Protein AF-A0A4V6WKT1-F1 (afdb_monomer_lite)

Radius of gyration: 15.04 Å; chains: 1; bounding box: 36×34×36 Å

Sequence (109 aa):
MTVLCSTAIEDIQTHCQNATNTGHAIFYFSFSDNHKQTYRNLLVSLVVQLGKKEPGRSMLRQAYEKAEQRRPGLDELQKTLSASVASYDEVFIHLDAIDECPEGATAVD

pLDDT: mean 79.68, std 16.27, range [34.44, 96.56]

Structure (mmCIF, N/CA/C/O backbone):
data_AF-A0A4V6WKT1-F1
#
_entry.id   AF-A0A4V6WKT1-F1
#
loop_
_atom_site.group_PDB
_atom_site.id
_atom_site.type_symbol
_atom_site.label_atom_id
_atom_site.label_alt_id
_atom_site.label_comp_id
_atom_site.label_asym_id
_atom_site.label_entity_id
_atom_site.label_seq_id
_atom_site.pdbx_PDB_ins_code
_atom_site.Cartn_x
_atom_site.Cartn_y
_atom_site.Cartn_z
_atom_site.occupancy
_atom_site.B_iso_or_equiv
_atom_site.auth_seq_id
_atom_site.auth_comp_id
_atom_site.auth_asym_id
_atom_site.auth_atom_id
_atom_site.pdbx_PDB_model_num
ATOM 1 N N . MET A 1 1 ? -6.249 17.561 -13.577 1.00 34.44 1 MET A N 1
ATOM 2 C CA . MET A 1 1 ? -7.396 18.261 -12.955 1.00 34.44 1 MET A CA 1
ATOM 3 C C . MET A 1 1 ? -7.376 17.923 -11.470 1.00 34.44 1 MET A C 1
ATOM 5 O O . MET A 1 1 ? -7.673 16.795 -11.133 1.00 34.44 1 MET A O 1
ATOM 9 N N . THR A 1 2 ? -6.940 18.836 -10.598 1.00 49.09 2 THR A N 1
ATOM 10 C CA . THR A 1 2 ? -6.530 18.500 -9.207 1.00 49.09 2 THR A CA 1
ATOM 11 C C . THR A 1 2 ? -7.543 18.941 -8.139 1.00 49.09 2 THR A C 1
ATOM 13 O O . THR A 1 2 ? -7.311 18.766 -6.952 1.00 49.09 2 THR A O 1
ATOM 16 N N . VAL A 1 3 ? -8.679 19.522 -8.536 1.00 51.84 3 VAL A N 1
ATOM 17 C CA . VAL A 1 3 ? -9.592 20.216 -7.601 1.00 51.84 3 VAL A CA 1
ATOM 18 C C . VAL A 1 3 ? -10.795 19.360 -7.177 1.00 51.84 3 VAL A C 1
ATOM 20 O O . VAL A 1 3 ? -11.430 19.656 -6.178 1.00 51.84 3 VAL A O 1
ATOM 23 N N . LEU A 1 4 ? -11.101 18.271 -7.892 1.00 47.66 4 LEU A N 1
ATOM 24 C CA . LEU A 1 4 ? -12.233 17.387 -7.564 1.00 47.66 4 LEU A CA 1
ATOM 25 C C . LEU A 1 4 ? -11.891 16.299 -6.531 1.00 47.66 4 LEU A C 1
ATOM 27 O O . LEU A 1 4 ? -12.798 15.742 -5.920 1.00 47.66 4 LEU A O 1
ATOM 31 N N . CYS A 1 5 ? -10.605 16.033 -6.282 1.00 51.41 5 CYS A N 1
ATOM 32 C CA . CYS A 1 5 ? -10.187 15.018 -5.313 1.00 51.41 5 CYS A CA 1
ATOM 33 C C . CYS A 1 5 ? -10.047 15.557 -3.884 1.00 51.41 5 CYS A C 1
ATOM 35 O O . CYS A 1 5 ? -1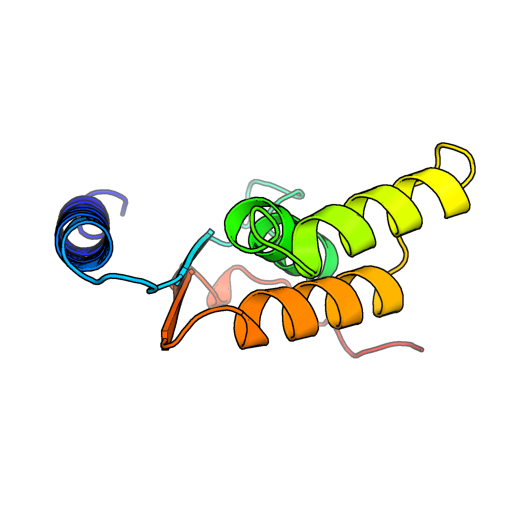0.139 14.765 -2.955 1.00 51.41 5 CYS A O 1
ATOM 37 N N . SER A 1 6 ? -9.872 16.867 -3.658 1.00 51.34 6 SER A N 1
ATOM 38 C CA . SER A 1 6 ? -9.652 17.375 -2.293 1.00 51.34 6 SER A CA 1
ATOM 39 C C . SER A 1 6 ? -10.869 17.162 -1.398 1.00 51.34 6 SER A C 1
ATOM 41 O O . SER A 1 6 ? -10.711 16.654 -0.298 1.00 51.34 6 SER A O 1
ATOM 43 N N . THR A 1 7 ? -12.081 17.435 -1.888 1.00 55.41 7 THR A N 1
ATOM 44 C CA . THR A 1 7 ? -13.305 17.268 -1.090 1.00 55.41 7 THR A CA 1
ATOM 45 C C . THR A 1 7 ? -13.608 15.801 -0.797 1.00 55.41 7 THR A C 1
ATOM 47 O O . THR A 1 7 ? -13.952 15.478 0.329 1.00 55.41 7 THR A O 1
ATOM 50 N N . ALA A 1 8 ? -13.420 14.893 -1.763 1.00 58.50 8 ALA A N 1
ATOM 51 C CA . ALA A 1 8 ? -13.599 13.457 -1.527 1.00 58.50 8 ALA A CA 1
ATOM 52 C C . ALA A 1 8 ? -12.554 12.904 -0.540 1.00 58.50 8 ALA A C 1
ATOM 54 O O . ALA A 1 8 ? -12.873 12.082 0.316 1.00 58.50 8 ALA A O 1
ATOM 55 N N . ILE A 1 9 ? -11.310 13.381 -0.635 1.00 58.22 9 ILE A N 1
ATOM 56 C CA . ILE A 1 9 ? -10.236 13.027 0.297 1.00 58.22 9 ILE A CA 1
ATOM 57 C C . ILE A 1 9 ? -10.533 13.575 1.697 1.00 58.22 9 ILE A C 1
ATOM 59 O O . ILE A 1 9 ? -10.344 12.850 2.670 1.00 58.22 9 ILE A O 1
ATOM 63 N N . GLU A 1 10 ? -11.000 14.819 1.807 1.00 61.47 10 GLU A N 1
ATOM 64 C CA . GLU A 1 10 ? -11.378 15.455 3.073 1.00 61.47 10 GLU A CA 1
ATOM 65 C C . GLU A 1 10 ? -12.564 14.736 3.727 1.00 61.47 10 GLU A C 1
ATOM 67 O O . GLU A 1 10 ? -12.471 14.387 4.900 1.00 61.47 10 GLU A O 1
ATOM 72 N N . ASP A 1 11 ? -13.615 14.402 2.973 1.00 61.12 11 ASP A N 1
ATOM 73 C CA . ASP A 1 11 ? -14.786 13.676 3.490 1.00 61.12 11 ASP A CA 1
ATOM 74 C C . ASP A 1 11 ? -14.413 12.276 3.991 1.00 61.12 11 ASP A C 1
ATOM 76 O O . ASP A 1 11 ? -14.803 11.877 5.090 1.00 61.12 11 ASP A O 1
ATOM 80 N N . ILE A 1 12 ? -13.602 11.534 3.226 1.00 62.88 12 ILE A N 1
ATOM 81 C CA . ILE A 1 12 ? -13.124 10.210 3.644 1.00 62.88 12 ILE A CA 1
ATOM 82 C C . ILE A 1 12 ? -12.201 10.337 4.860 1.00 62.88 12 ILE A C 1
ATOM 84 O O . ILE A 1 12 ? -12.283 9.514 5.769 1.00 62.88 12 ILE A O 1
ATOM 88 N N . GLN A 1 13 ? -11.354 11.369 4.933 1.00 61.00 13 GL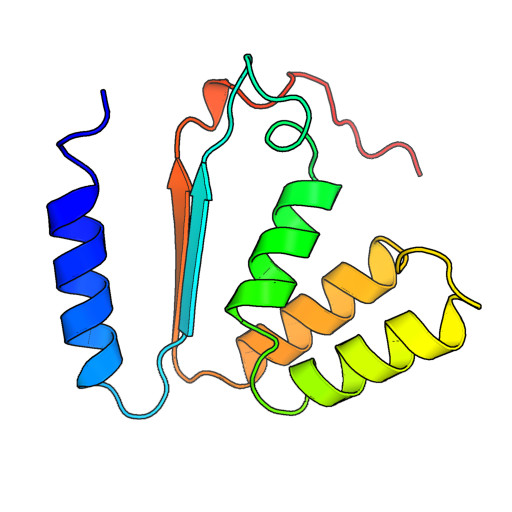N A N 1
ATOM 89 C CA . GLN A 1 13 ? -10.522 11.625 6.111 1.00 61.00 13 GLN A CA 1
ATOM 90 C C . GLN A 1 13 ? -11.366 11.949 7.346 1.00 61.00 13 GLN A C 1
ATOM 92 O O . GLN A 1 13 ? -11.107 11.383 8.407 1.00 61.00 13 GLN A O 1
ATOM 97 N N . THR A 1 14 ? -12.387 12.798 7.227 1.00 61.06 14 THR A N 1
ATOM 98 C CA . THR A 1 14 ? -13.312 13.119 8.321 1.00 61.06 14 THR A CA 1
ATOM 99 C C . THR A 1 14 ? -14.132 11.897 8.738 1.00 61.06 14 THR A C 1
ATOM 101 O O . THR A 1 14 ? -14.318 11.658 9.930 1.00 61.06 14 THR A O 1
ATOM 104 N N . HIS A 1 15 ? -14.562 11.061 7.793 1.00 59.00 15 HIS A N 1
ATOM 105 C CA . HIS A 1 15 ? -15.243 9.803 8.096 1.00 59.00 15 HIS A CA 1
ATOM 106 C C . HIS A 1 15 ? -14.314 8.806 8.811 1.00 59.00 15 HIS A C 1
ATOM 108 O O . HIS A 1 15 ? -14.679 8.253 9.847 1.00 59.00 15 HIS A O 1
ATOM 114 N N . CYS A 1 16 ? -13.076 8.644 8.333 1.00 56.34 16 CYS A N 1
ATOM 115 C CA . CYS A 1 16 ? -12.067 7.781 8.955 1.00 56.34 16 CYS A CA 1
ATOM 116 C C . CYS A 1 16 ? -11.618 8.281 10.338 1.00 56.34 16 CYS A C 1
ATOM 118 O O . CYS A 1 16 ? -11.209 7.474 11.164 1.00 56.34 16 CYS A O 1
ATOM 120 N N . GLN A 1 17 ? -11.692 9.589 10.615 1.00 58.34 17 GLN A N 1
ATOM 121 C CA . GLN A 1 17 ? -11.443 10.149 11.952 1.00 58.34 17 GLN A CA 1
ATOM 122 C C . GLN A 1 17 ? -12.540 9.772 12.959 1.00 58.34 17 GLN A C 1
ATOM 124 O O . GLN A 1 17 ? -12.268 9.706 14.156 1.00 58.34 17 GLN A O 1
ATOM 129 N N . ASN A 1 18 ? -13.758 9.510 12.477 1.00 57.03 18 ASN A N 1
ATOM 130 C CA . ASN A 1 18 ? -14.921 9.179 13.299 1.00 57.03 18 ASN A CA 1
ATOM 131 C C . ASN A 1 18 ? -15.182 7.664 13.403 1.00 57.03 18 ASN A C 1
ATOM 133 O O . ASN A 1 18 ? -15.923 7.233 14.286 1.00 57.03 18 ASN A O 1
ATOM 137 N N . ALA A 1 19 ? -14.573 6.854 12.532 1.00 62.75 19 ALA A N 1
ATOM 138 C CA . ALA A 1 19 ? -14.642 5.397 12.564 1.00 62.75 19 ALA A CA 1
ATOM 139 C C . ALA A 1 19 ? -13.480 4.807 13.380 1.00 62.75 19 ALA A C 1
ATOM 141 O O . ALA A 1 19 ? -12.317 5.167 13.206 1.00 62.75 19 ALA A O 1
ATOM 142 N N . THR A 1 20 ? -13.773 3.868 14.280 1.00 73.44 20 THR A N 1
ATOM 143 C CA . THR A 1 20 ? -12.805 3.397 15.285 1.00 73.44 20 THR A CA 1
ATOM 144 C C . THR A 1 20 ? -11.633 2.589 14.711 1.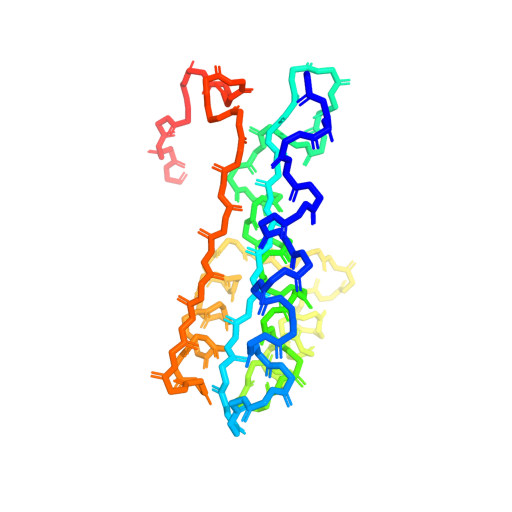00 73.44 20 THR A C 1
ATOM 146 O O . THR A 1 20 ? -10.617 2.449 15.396 1.00 73.44 20 THR A O 1
ATOM 149 N N . ASN A 1 21 ? -11.714 2.089 13.467 1.00 86.12 21 ASN A N 1
ATOM 150 C CA . ASN A 1 21 ? -10.637 1.301 12.852 1.00 86.12 21 ASN A CA 1
ATOM 151 C C . ASN A 1 21 ? -10.667 1.236 11.304 1.00 86.12 21 ASN A C 1
ATOM 153 O O . ASN A 1 21 ? -10.401 0.182 10.727 1.00 86.12 21 ASN A O 1
ATOM 157 N N . THR A 1 22 ? -10.942 2.345 10.614 1.00 89.50 22 THR A N 1
ATOM 158 C CA . THR A 1 22 ? -10.926 2.389 9.135 1.00 89.50 22 THR A CA 1
ATOM 159 C C . THR A 1 22 ? -9.553 2.798 8.593 1.00 89.50 22 THR A C 1
ATOM 161 O O . THR A 1 22 ? -8.899 3.705 9.116 1.00 89.50 22 THR A O 1
ATOM 164 N N . GLY A 1 23 ? -9.084 2.105 7.557 1.00 90.50 23 GLY A N 1
ATOM 165 C CA . GLY A 1 23 ? -7.858 2.412 6.827 1.00 90.50 23 GLY A CA 1
ATOM 166 C C . GLY A 1 23 ? -8.149 3.220 5.566 1.00 90.50 23 GLY A C 1
ATOM 167 O O . GLY A 1 23 ? -9.135 2.978 4.876 1.00 90.50 23 GLY A O 1
ATOM 168 N N . HIS A 1 24 ? -7.270 4.159 5.230 1.00 91.81 24 HIS A N 1
ATOM 169 C CA . HIS A 1 24 ? -7.375 4.929 3.995 1.00 91.81 24 HIS A CA 1
ATOM 170 C C . HIS A 1 24 ? -6.000 5.087 3.352 1.00 91.81 24 HIS A C 1
ATOM 172 O O . HIS A 1 24 ? -5.023 5.405 4.038 1.00 91.81 24 HIS A O 1
ATOM 178 N N . ALA A 1 25 ? -5.928 4.861 2.042 1.00 92.62 25 ALA A N 1
ATOM 179 C CA . ALA A 1 25 ? -4.722 5.068 1.258 1.00 92.62 25 ALA A CA 1
ATOM 180 C C . ALA A 1 25 ? -5.038 5.647 -0.120 1.00 92.62 25 ALA A C 1
ATOM 182 O O . ALA A 1 25 ? -6.037 5.297 -0.744 1.00 92.62 25 ALA A O 1
ATOM 183 N N . ILE A 1 26 ? -4.147 6.508 -0.605 1.00 92.38 26 ILE A N 1
ATOM 184 C CA . ILE A 1 26 ? -4.272 7.159 -1.909 1.00 92.38 26 ILE A CA 1
ATOM 185 C C . ILE A 1 26 ? -2.992 6.940 -2.710 1.00 92.38 26 ILE A C 1
ATOM 187 O O . ILE A 1 26 ? -1.880 7.099 -2.197 1.00 92.38 26 ILE A O 1
ATOM 191 N N . PHE A 1 27 ? -3.136 6.625 -3.989 1.00 91.31 27 PHE A N 1
ATOM 192 C CA . PHE A 1 27 ? -2.050 6.677 -4.954 1.00 91.31 27 PHE A CA 1
ATOM 193 C C . PHE A 1 27 ? -2.577 7.250 -6.263 1.00 91.31 27 PHE A C 1
ATOM 195 O O . PHE A 1 27 ? -3.605 6.815 -6.764 1.00 91.31 27 PHE A O 1
ATOM 202 N N . TYR A 1 28 ? -1.871 8.221 -6.821 1.00 89.19 28 TYR A N 1
ATOM 203 C CA . TYR A 1 28 ? -2.170 8.737 -8.149 1.00 89.19 28 TYR A CA 1
ATOM 204 C C . TYR A 1 28 ? -1.044 8.316 -9.077 1.00 89.19 28 TYR A C 1
ATOM 206 O O . TYR A 1 28 ? 0.126 8.418 -8.702 1.00 89.19 28 TYR A O 1
ATOM 214 N N . PHE A 1 29 ? -1.378 7.813 -10.255 1.00 86.69 29 PHE A N 1
ATOM 215 C CA . PHE A 1 29 ? -0.377 7.554 -11.278 1.00 86.69 29 PHE A CA 1
ATOM 216 C C . PHE A 1 29 ? 0.036 8.868 -11.948 1.00 86.69 29 PHE A C 1
ATOM 218 O O . PHE A 1 29 ? -0.671 9.875 -11.865 1.00 86.69 29 PHE A O 1
ATOM 225 N N . SER A 1 30 ? 1.231 8.896 -12.540 1.00 86.06 30 SER A N 1
ATOM 226 C CA . SER A 1 30 ? 1.620 10.032 -13.374 1.00 86.06 30 SER A CA 1
ATOM 227 C C . SER A 1 30 ? 2.628 9.674 -14.458 1.00 86.06 30 SER A C 1
ATOM 229 O O . SER A 1 30 ? 3.734 9.237 -14.141 1.00 86.06 30 SER A O 1
ATOM 231 N N . PHE A 1 31 ? 2.333 9.997 -15.718 1.00 81.44 31 PHE A N 1
ATOM 232 C CA . PHE A 1 31 ? 3.275 9.866 -16.841 1.00 81.44 31 PHE A CA 1
ATOM 233 C C . PHE A 1 31 ? 4.533 10.734 -16.686 1.00 81.44 31 PHE A C 1
ATOM 235 O O . PHE A 1 31 ? 5.584 10.433 -17.248 1.00 81.44 31 PHE A O 1
ATOM 242 N N . SER A 1 32 ? 4.435 11.819 -15.918 1.00 84.00 32 SER A N 1
ATOM 243 C CA . SER A 1 32 ? 5.541 12.761 -15.700 1.00 84.00 32 SER A CA 1
ATOM 244 C C . SER A 1 32 ? 6.437 12.414 -14.509 1.00 84.00 32 SER A C 1
ATOM 246 O O . SER A 1 32 ? 7.515 12.989 -14.366 1.00 84.00 32 SER A O 1
ATOM 248 N N . ASP A 1 33 ? 6.014 11.478 -13.657 1.00 80.44 33 ASP A N 1
ATOM 249 C CA . ASP A 1 33 ? 6.747 11.072 -12.463 1.00 80.44 33 ASP A CA 1
ATOM 250 C C . ASP A 1 33 ? 6.992 9.562 -12.494 1.00 80.44 33 ASP A C 1
ATOM 252 O O . ASP A 1 33 ? 6.105 8.767 -12.190 1.00 80.44 33 ASP A O 1
ATOM 256 N N . ASN A 1 34 ? 8.226 9.156 -12.803 1.00 79.56 34 ASN A N 1
ATOM 257 C CA . ASN A 1 34 ? 8.632 7.746 -12.851 1.00 79.56 34 ASN A CA 1
ATOM 258 C C . ASN A 1 34 ? 8.391 7.011 -11.517 1.00 79.56 34 ASN A C 1
ATOM 260 O O . ASN A 1 34 ? 8.233 5.786 -11.486 1.00 79.56 34 ASN A O 1
ATOM 264 N N . HIS A 1 35 ? 8.333 7.732 -10.390 1.00 80.62 35 HIS A N 1
ATOM 265 C CA . HIS A 1 35 ? 7.977 7.135 -9.107 1.00 80.62 35 HIS A CA 1
ATOM 266 C C . HIS A 1 35 ? 6.486 6.791 -9.006 1.00 80.62 35 HIS A C 1
ATOM 268 O O . HIS A 1 35 ? 6.118 5.987 -8.156 1.00 80.62 35 HIS A O 1
ATOM 274 N N . LYS A 1 36 ? 5.634 7.296 -9.895 1.00 83.62 36 LYS A N 1
ATOM 275 C CA . LYS A 1 36 ? 4.184 7.058 -9.915 1.00 83.62 36 LYS A CA 1
ATOM 276 C C . LYS A 1 36 ? 3.719 6.182 -11.074 1.00 83.62 36 LYS A C 1
ATOM 278 O O . LYS A 1 36 ? 2.579 6.269 -11.500 1.00 83.62 36 LYS A O 1
ATOM 283 N N . GLN A 1 37 ? 4.605 5.323 -11.571 1.00 81.62 37 GLN A N 1
ATOM 284 C CA . GLN A 1 37 ? 4.336 4.496 -12.753 1.00 81.62 37 GLN A CA 1
ATOM 285 C C . GLN A 1 37 ? 4.489 2.998 -12.508 1.00 81.62 37 GLN A C 1
ATOM 287 O O . GLN A 1 37 ? 4.160 2.199 -13.372 1.00 81.62 37 GLN A O 1
ATOM 292 N N . THR A 1 38 ? 5.016 2.572 -11.358 1.00 85.44 38 THR A N 1
ATOM 293 C CA . THR A 1 38 ? 5.327 1.151 -11.152 1.00 85.44 38 THR A CA 1
ATOM 294 C C . THR A 1 38 ? 4.427 0.518 -10.107 1.00 85.44 38 THR A C 1
ATOM 296 O O . THR A 1 38 ? 4.143 1.116 -9.066 1.00 85.44 38 THR A O 1
ATOM 299 N N . TYR A 1 39 ? 4.071 -0.748 -10.339 1.00 89.44 39 TYR A N 1
ATOM 300 C CA . TYR A 1 39 ? 3.386 -1.590 -9.357 1.00 89.44 39 TYR A CA 1
ATOM 301 C C . TYR A 1 39 ? 4.125 -1.620 -8.012 1.00 89.44 39 TYR A C 1
ATOM 303 O O . TYR A 1 39 ? 3.519 -1.549 -6.944 1.00 89.44 39 TYR A O 1
ATOM 311 N N . ARG A 1 40 ? 5.464 -1.632 -8.053 1.00 91.06 40 ARG A N 1
ATOM 312 C CA . ARG A 1 40 ? 6.293 -1.556 -6.851 1.00 91.06 40 ARG A CA 1
ATOM 313 C C . ARG A 1 40 ? 6.043 -0.275 -6.059 1.00 91.06 40 ARG A C 1
ATOM 315 O O . ARG A 1 40 ? 5.939 -0.332 -4.838 1.00 91.06 40 ARG A O 1
ATOM 322 N N . ASN A 1 41 ? 5.985 0.876 -6.724 1.00 90.31 41 ASN A N 1
ATOM 323 C CA . ASN A 1 41 ? 5.792 2.151 -6.038 1.00 90.31 41 ASN A CA 1
ATOM 324 C C . ASN A 1 41 ? 4.367 2.302 -5.503 1.00 90.31 41 ASN A C 1
ATOM 326 O O . ASN A 1 41 ? 4.203 2.842 -4.409 1.00 90.31 41 ASN A O 1
ATOM 330 N N . LEU A 1 42 ? 3.371 1.751 -6.208 1.00 92.69 42 LEU A N 1
ATOM 331 C CA . LEU A 1 42 ? 2.021 1.588 -5.674 1.00 92.69 42 LEU A CA 1
ATOM 332 C C . LEU A 1 42 ? 2.062 0.791 -4.362 1.00 92.69 42 LEU A C 1
ATOM 334 O O . LEU A 1 42 ? 1.646 1.304 -3.326 1.00 92.69 42 LEU A O 1
ATOM 338 N N . LEU A 1 43 ? 2.636 -0.419 -4.371 1.00 93.81 43 LEU A N 1
ATOM 339 C CA . LEU A 1 43 ? 2.738 -1.259 -3.172 1.00 93.81 43 LEU A CA 1
ATOM 340 C C . LEU A 1 43 ? 3.462 -0.557 -2.021 1.00 93.81 43 LEU A C 1
ATOM 342 O O . LEU A 1 43 ? 2.972 -0.569 -0.896 1.00 93.81 43 LEU A O 1
ATOM 346 N N . VAL A 1 44 ? 4.606 0.080 -2.289 1.00 91.88 44 VAL A N 1
ATOM 347 C CA . VAL A 1 44 ? 5.347 0.838 -1.269 1.00 91.88 44 VAL A CA 1
ATOM 348 C C . VAL A 1 44 ? 4.474 1.942 -0.676 1.00 91.88 44 VAL A C 1
ATOM 350 O O . VAL A 1 44 ? 4.416 2.069 0.544 1.00 91.88 44 VAL A O 1
ATOM 353 N N . SER A 1 45 ? 3.775 2.713 -1.511 1.00 92.81 45 SER A N 1
ATOM 354 C CA . SER A 1 45 ? 2.900 3.789 -1.042 1.00 92.81 45 SER A CA 1
ATOM 355 C C . SER A 1 45 ? 1.777 3.263 -0.147 1.00 92.81 45 SER A C 1
ATOM 357 O O . SER A 1 45 ? 1.548 3.799 0.939 1.00 92.81 45 SER A O 1
ATOM 359 N N . LEU A 1 46 ? 1.114 2.179 -0.561 1.00 95.12 46 LEU A N 1
ATOM 360 C CA . LEU A 1 46 ? 0.038 1.564 0.216 1.00 95.12 46 LEU A CA 1
ATOM 361 C C . LEU A 1 46 ? 0.551 1.007 1.550 1.00 95.12 46 LEU A C 1
ATOM 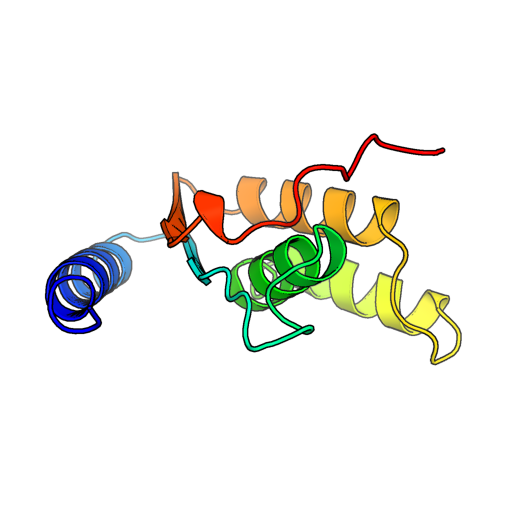363 O O . LEU A 1 46 ? -0.065 1.240 2.587 1.00 95.12 46 LEU A O 1
ATOM 367 N N . VAL A 1 47 ? 1.708 0.338 1.553 1.00 94.31 47 VAL A N 1
ATOM 368 C CA . VAL A 1 47 ? 2.341 -0.181 2.777 1.00 94.31 47 VAL A CA 1
ATOM 369 C C . VAL A 1 47 ? 2.731 0.948 3.729 1.00 94.31 47 VAL A C 1
ATOM 371 O O . VAL A 1 47 ? 2.526 0.825 4.930 1.00 94.31 47 VAL A O 1
ATOM 374 N N . VAL A 1 48 ? 3.249 2.072 3.233 1.00 89.81 48 VAL A N 1
ATOM 375 C CA . VAL A 1 48 ? 3.586 3.228 4.084 1.00 89.81 48 VAL A CA 1
ATOM 376 C C . VAL A 1 48 ? 2.334 3.855 4.708 1.00 89.81 48 VAL A C 1
ATOM 378 O O . VAL A 1 48 ? 2.365 4.306 5.856 1.00 89.81 48 VAL A O 1
ATOM 381 N N . GLN A 1 49 ? 1.223 3.891 3.971 1.00 93.12 49 GLN A N 1
ATOM 382 C CA . GLN A 1 49 ? -0.024 4.491 4.444 1.00 93.12 49 GLN A CA 1
ATOM 383 C C . GLN A 1 49 ? -0.777 3.584 5.428 1.00 93.12 49 GLN A C 1
ATOM 385 O O . GLN A 1 49 ? -1.207 4.068 6.477 1.00 93.12 49 GLN A O 1
ATOM 390 N N . LEU A 1 50 ? -0.873 2.283 5.132 1.00 93.88 50 LEU A N 1
ATOM 391 C CA . LEU A 1 50 ? -1.667 1.307 5.892 1.00 93.88 50 LEU A CA 1
ATOM 392 C C . LEU A 1 50 ? -0.843 0.503 6.910 1.00 93.88 50 LEU A C 1
ATOM 394 O O . LEU A 1 50 ? -1.373 0.032 7.910 1.00 93.88 50 LEU A O 1
ATOM 398 N N . GLY A 1 51 ? 0.468 0.372 6.721 1.00 90.94 51 GLY A N 1
ATOM 399 C CA . GLY A 1 51 ? 1.358 -0.424 7.578 1.00 90.94 51 GLY A CA 1
ATOM 400 C C . GLY A 1 51 ? 1.748 0.236 8.899 1.00 90.94 51 GLY A C 1
ATOM 401 O O . GLY A 1 51 ? 2.741 -0.145 9.511 1.00 90.94 51 GLY A O 1
ATOM 402 N N . LYS A 1 52 ? 1.004 1.250 9.353 1.00 84.69 52 LYS A N 1
ATOM 403 C CA . LYS A 1 52 ? 1.293 1.973 10.604 1.00 84.69 52 LYS A CA 1
ATOM 404 C C . LYS A 1 52 ? 0.860 1.198 11.853 1.00 84.69 52 LYS A C 1
ATOM 406 O O . LYS A 1 52 ? 1.388 1.456 12.935 1.00 84.69 52 LYS A O 1
ATOM 411 N N . LYS A 1 53 ? -0.092 0.271 11.711 1.00 85.31 53 LYS A N 1
ATOM 412 C CA . LYS A 1 53 ? -0.620 -0.581 12.788 1.00 85.31 53 LYS A CA 1
ATOM 413 C C . LYS A 1 53 ? 0.052 -1.951 12.795 1.00 85.31 53 LYS A C 1
ATOM 415 O O . LYS A 1 53 ? 0.668 -2.360 11.814 1.00 85.31 53 LYS A O 1
ATOM 420 N N . GLU A 1 54 ? -0.052 -2.656 13.917 1.00 87.62 54 GLU A N 1
ATOM 421 C CA . GLU A 1 54 ? 0.346 -4.063 13.975 1.00 87.62 54 GLU A CA 1
ATOM 422 C C . GLU A 1 54 ? -0.680 -4.940 13.237 1.00 87.62 54 GLU A C 1
ATOM 424 O O . GLU A 1 54 ? -1.870 -4.630 13.275 1.00 87.62 54 GLU A O 1
ATOM 429 N N . PRO A 1 55 ? -0.248 -6.031 12.582 1.00 91.25 55 PRO A N 1
ATOM 430 C CA . PRO A 1 55 ? 1.137 -6.514 12.481 1.00 91.25 55 PRO A CA 1
ATOM 431 C C . PRO A 1 55 ? 1.972 -5.823 11.383 1.00 91.25 55 PRO A C 1
ATOM 433 O O . PRO A 1 55 ? 3.181 -6.049 11.299 1.00 91.25 55 PRO A O 1
ATOM 436 N N . GLY A 1 56 ? 1.357 -4.978 10.547 1.00 88.44 56 GLY A N 1
ATOM 437 C CA . GLY A 1 56 ? 2.000 -4.327 9.399 1.00 88.44 56 GLY A CA 1
ATOM 438 C C . GLY A 1 56 ? 3.290 -3.579 9.744 1.00 88.44 56 GLY A C 1
ATOM 439 O O . GLY A 1 56 ? 4.296 -3.724 9.050 1.00 88.44 56 GLY A O 1
ATOM 440 N N . ARG A 1 57 ? 3.306 -2.855 10.867 1.00 87.31 57 ARG A N 1
ATOM 441 C CA . ARG A 1 57 ? 4.468 -2.086 11.331 1.00 87.31 57 ARG A CA 1
ATOM 442 C C . ARG A 1 57 ? 5.667 -2.977 11.646 1.00 87.31 57 ARG A C 1
ATOM 444 O O . ARG A 1 57 ? 6.781 -2.688 11.205 1.00 87.31 57 ARG A O 1
ATOM 451 N N . SER A 1 58 ? 5.449 -4.063 12.386 1.00 91.62 58 SER A N 1
ATOM 452 C CA . SER A 1 58 ? 6.515 -5.017 12.708 1.00 91.62 58 SER A CA 1
ATOM 453 C C . SER A 1 58 ? 7.002 -5.768 11.472 1.00 91.62 58 SER A C 1
ATOM 455 O O . SER A 1 58 ? 8.206 -5.966 11.317 1.00 91.62 58 SER A O 1
ATOM 457 N N . MET A 1 59 ? 6.093 -6.141 10.567 1.00 92.25 59 MET A N 1
ATOM 458 C CA . MET A 1 59 ? 6.449 -6.800 9.308 1.00 92.25 59 MET A CA 1
ATOM 459 C C . MET A 1 59 ? 7.283 -5.894 8.404 1.00 92.25 59 MET A C 1
ATOM 461 O O . MET A 1 59 ? 8.301 -6.336 7.877 1.00 92.25 59 MET A O 1
ATOM 465 N N . LEU A 1 60 ? 6.912 -4.616 8.292 1.00 85.50 60 LEU A N 1
ATOM 466 C CA . LEU A 1 60 ? 7.681 -3.632 7.539 1.00 85.50 60 LEU A CA 1
ATOM 467 C C . LEU A 1 60 ? 9.091 -3.483 8.115 1.00 85.50 60 LEU A C 1
ATOM 469 O O . LEU A 1 60 ? 10.066 -3.543 7.369 1.00 85.50 60 LEU A O 1
ATOM 473 N N . ARG A 1 61 ? 9.211 -3.346 9.443 1.00 86.38 61 ARG A N 1
ATOM 474 C CA . ARG A 1 61 ? 10.516 -3.267 10.113 1.00 86.38 61 ARG A CA 1
ATOM 475 C C . ARG A 1 61 ? 11.366 -4.506 9.825 1.00 86.38 61 ARG A C 1
ATOM 477 O O . ARG A 1 61 ? 12.518 -4.367 9.427 1.00 86.38 61 ARG A O 1
ATOM 484 N N . GLN A 1 62 ? 10.784 -5.698 9.953 1.00 88.81 62 GLN A N 1
ATOM 485 C CA . GLN A 1 62 ? 11.488 -6.950 9.681 1.00 88.81 62 GLN A CA 1
ATOM 486 C C . GLN A 1 62 ? 11.932 -7.057 8.215 1.00 88.81 62 GLN A C 1
ATOM 488 O O . GLN A 1 62 ? 13.042 -7.513 7.953 1.00 88.81 62 GLN A O 1
ATOM 493 N N . ALA A 1 63 ? 11.094 -6.641 7.263 1.00 84.69 63 ALA A N 1
ATOM 494 C CA . ALA A 1 63 ? 11.437 -6.650 5.843 1.00 84.69 63 ALA A CA 1
ATOM 495 C C . ALA A 1 63 ? 12.617 -5.709 5.540 1.00 84.69 63 ALA A C 1
ATOM 497 O O . ALA A 1 63 ? 13.530 -6.070 4.803 1.00 84.69 63 ALA A O 1
ATOM 498 N N . TYR A 1 64 ? 12.655 -4.526 6.162 1.00 80.69 64 TYR A N 1
ATOM 499 C CA . TYR A 1 64 ? 13.792 -3.608 6.044 1.00 80.69 64 TYR A CA 1
ATOM 500 C C . TYR A 1 64 ? 15.080 -4.155 6.675 1.00 80.69 64 TYR A C 1
ATOM 502 O O . TYR A 1 64 ? 16.153 -4.000 6.094 1.00 80.69 64 TYR A O 1
ATOM 510 N N . GLU A 1 65 ? 14.988 -4.793 7.843 1.00 84.12 65 GLU A N 1
ATOM 511 C CA . GLU A 1 65 ? 16.139 -5.398 8.528 1.00 84.12 65 GLU A CA 1
ATOM 512 C C . GLU A 1 65 ? 16.718 -6.579 7.731 1.00 84.12 65 GLU A C 1
ATOM 514 O O . GLU A 1 65 ? 17.931 -6.659 7.540 1.00 84.12 65 GLU A O 1
ATOM 519 N N . LYS A 1 66 ? 15.854 -7.461 7.207 1.00 81.31 66 LYS A N 1
ATOM 520 C CA . LYS A 1 66 ? 16.246 -8.610 6.370 1.00 81.31 66 LYS A CA 1
ATOM 521 C C . LYS A 1 66 ? 16.879 -8.205 5.052 1.00 81.31 66 LYS A C 1
ATOM 523 O O . LYS A 1 66 ? 17.715 -8.933 4.530 1.00 81.31 66 LYS A O 1
ATOM 528 N N . ALA A 1 67 ? 16.485 -7.060 4.508 1.00 75.25 67 ALA A N 1
ATOM 529 C CA . ALA A 1 67 ? 17.002 -6.603 3.234 1.00 75.25 67 ALA A CA 1
ATOM 530 C C . ALA A 1 67 ? 18.472 -6.136 3.302 1.00 75.25 67 ALA A C 1
ATOM 532 O O . ALA A 1 67 ? 18.987 -5.695 2.280 1.00 75.25 67 ALA A O 1
ATOM 533 N N . GLU A 1 68 ? 19.159 -6.211 4.453 1.00 72.69 68 GLU A N 1
ATOM 534 C CA . GLU A 1 68 ? 20.570 -5.809 4.612 1.00 72.69 68 GLU A CA 1
ATOM 535 C C . GLU A 1 68 ? 20.848 -4.411 4.016 1.00 72.69 68 GLU A C 1
ATOM 537 O O . GLU A 1 68 ? 21.779 -4.216 3.240 1.00 72.69 68 GLU A O 1
ATOM 542 N N . GLN A 1 69 ? 20.001 -3.423 4.342 1.00 61.78 69 GLN A N 1
ATOM 543 C CA . GLN A 1 69 ? 20.021 -2.052 3.784 1.00 61.78 69 GLN A CA 1
ATOM 544 C C . GLN A 1 69 ? 19.562 -1.916 2.316 1.00 61.78 69 GLN A C 1
ATOM 546 O O . GLN A 1 69 ? 19.633 -0.829 1.738 1.00 61.78 69 GLN A O 1
ATOM 551 N N . ARG A 1 70 ? 19.033 -2.979 1.702 1.00 69.81 70 ARG A N 1
ATOM 552 C CA . ARG A 1 70 ? 18.316 -2.923 0.417 1.00 69.81 70 ARG A CA 1
ATOM 553 C C . ARG A 1 70 ? 16.824 -2.669 0.638 1.00 69.81 70 ARG A C 1
ATOM 555 O O . ARG A 1 70 ? 16.327 -2.587 1.757 1.00 69.81 70 ARG A O 1
ATOM 562 N N . ARG A 1 71 ? 16.092 -2.467 -0.458 1.00 79.56 71 ARG A N 1
ATOM 563 C CA . ARG A 1 71 ? 14.640 -2.257 -0.408 1.00 79.56 71 ARG A CA 1
ATOM 564 C C . ARG A 1 71 ? 13.922 -3.617 -0.297 1.00 79.56 71 ARG A C 1
ATOM 566 O O . ARG A 1 71 ? 14.362 -4.536 -0.985 1.00 79.56 71 ARG A O 1
ATOM 573 N N . PRO A 1 72 ? 12.804 -3.723 0.450 1.00 85.62 72 PRO A N 1
ATOM 574 C CA . PRO A 1 72 ? 12.006 -4.951 0.524 1.00 85.62 72 PRO A CA 1
ATOM 575 C C . PRO A 1 72 ? 11.598 -5.497 -0.850 1.00 85.62 72 PRO A C 1
ATOM 577 O O . PRO A 1 72 ? 11.358 -4.721 -1.789 1.00 85.62 72 PRO A O 1
ATOM 580 N N . GLY A 1 73 ? 11.496 -6.820 -0.968 1.00 90.19 73 GLY A N 1
ATOM 581 C CA . GLY A 1 73 ? 11.007 -7.490 -2.175 1.00 90.19 73 GLY A CA 1
ATOM 582 C C . GLY A 1 73 ? 9.519 -7.225 -2.443 1.00 90.19 73 GLY A C 1
ATOM 583 O O . GLY A 1 73 ? 8.789 -6.768 -1.565 1.00 90.19 73 GLY A O 1
ATOM 584 N N . LEU A 1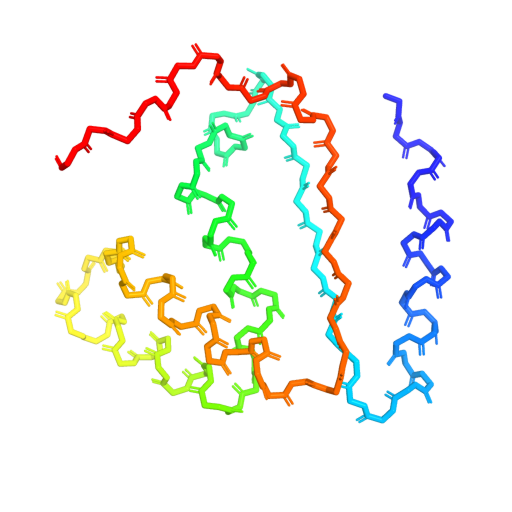 74 ? 9.045 -7.517 -3.661 1.00 91.44 74 LEU A N 1
ATOM 585 C CA . LEU A 1 74 ? 7.618 -7.380 -4.004 1.00 91.44 74 LEU A CA 1
ATOM 586 C C . LEU A 1 74 ? 6.733 -8.299 -3.153 1.00 91.44 74 LEU A C 1
ATOM 588 O O . LEU A 1 74 ? 5.740 -7.832 -2.603 1.00 91.44 74 LEU A O 1
ATOM 592 N N . ASP A 1 75 ? 7.132 -9.559 -2.983 1.00 92.06 75 ASP A N 1
ATOM 593 C CA . ASP A 1 75 ? 6.423 -10.536 -2.146 1.00 92.06 75 ASP A CA 1
ATOM 594 C C . ASP A 1 75 ? 6.327 -10.075 -0.678 1.00 92.06 75 ASP A C 1
ATOM 596 O O . ASP A 1 75 ? 5.264 -10.134 -0.061 1.00 92.06 75 ASP A O 1
ATOM 600 N N . GLU A 1 76 ? 7.406 -9.513 -0.126 1.00 91.31 76 GLU A N 1
ATOM 601 C CA . GLU A 1 76 ? 7.403 -8.965 1.236 1.00 91.31 76 GLU A CA 1
ATOM 602 C C . GLU A 1 76 ? 6.469 -7.756 1.365 1.00 91.31 76 GLU A C 1
ATOM 604 O O . GLU A 1 76 ? 5.741 -7.638 2.355 1.00 91.31 76 GLU A O 1
ATOM 609 N N . LEU A 1 77 ? 6.450 -6.872 0.361 1.00 92.94 77 LEU A N 1
ATOM 610 C CA . LEU A 1 77 ? 5.533 -5.732 0.316 1.00 92.94 77 LEU A CA 1
ATOM 611 C C . LEU A 1 77 ? 4.074 -6.190 0.219 1.00 92.94 77 LEU A C 1
ATOM 613 O O . LEU A 1 77 ? 3.234 -5.664 0.943 1.00 92.94 77 LEU A O 1
ATOM 617 N N . GLN A 1 78 ? 3.767 -7.189 -0.613 1.00 95.44 78 GLN A N 1
ATOM 618 C CA . GLN A 1 78 ? 2.420 -7.755 -0.746 1.00 95.44 78 GLN A CA 1
ATOM 619 C C . GLN A 1 78 ? 1.949 -8.423 0.549 1.00 95.44 78 GLN A C 1
ATOM 621 O O . GLN A 1 78 ? 0.822 -8.187 0.991 1.00 95.44 78 GLN A O 1
ATOM 626 N N . LYS A 1 79 ? 2.815 -9.210 1.200 1.00 95.31 79 LYS A N 1
ATOM 627 C CA . LYS A 1 79 ? 2.528 -9.829 2.504 1.00 95.31 79 LYS A CA 1
ATOM 628 C C . LYS A 1 79 ? 2.291 -8.778 3.581 1.00 95.31 79 LYS A C 1
ATOM 630 O O . LYS A 1 79 ? 1.319 -8.872 4.327 1.00 95.31 79 LYS A O 1
ATOM 635 N N . THR A 1 80 ? 3.144 -7.757 3.631 1.00 94.75 80 THR A N 1
ATOM 636 C CA . THR A 1 80 ? 3.009 -6.648 4.584 1.00 94.75 80 THR A CA 1
ATOM 637 C C . THR A 1 80 ? 1.720 -5.870 4.340 1.00 94.75 80 THR A C 1
ATOM 639 O O . THR A 1 80 ? 0.993 -5.594 5.291 1.00 94.75 80 THR A O 1
ATOM 642 N N . LEU A 1 81 ? 1.393 -5.558 3.082 1.00 96.19 81 LEU A N 1
ATOM 643 C CA . LEU A 1 81 ? 0.153 -4.873 2.720 1.00 96.19 81 LEU A CA 1
ATOM 644 C C . LEU A 1 81 ? -1.072 -5.696 3.120 1.00 96.19 81 LEU A C 1
ATOM 646 O O . LEU A 1 81 ? -1.965 -5.165 3.770 1.00 96.19 81 LEU A O 1
ATOM 650 N N . SER A 1 82 ? -1.084 -6.989 2.799 1.00 96.56 82 SER A N 1
ATOM 651 C CA . SER A 1 82 ? -2.194 -7.892 3.127 1.00 96.56 82 SER A CA 1
ATOM 652 C C . SER A 1 82 ? -2.439 -7.956 4.635 1.00 96.56 82 SER A C 1
ATOM 654 O O . SER A 1 82 ? -3.569 -7.803 5.093 1.00 96.56 82 SER A O 1
ATOM 656 N N . ALA A 1 83 ? -1.371 -8.109 5.419 1.00 96.12 83 ALA A N 1
ATOM 657 C CA . ALA A 1 83 ? -1.460 -8.138 6.874 1.00 96.12 83 ALA A CA 1
ATOM 658 C C . ALA A 1 83 ? -1.870 -6.780 7.469 1.00 96.12 83 ALA A C 1
ATOM 660 O O . ALA A 1 83 ? -2.571 -6.731 8.476 1.00 96.12 83 ALA A O 1
ATOM 661 N N . SER A 1 84 ? -1.460 -5.678 6.834 1.00 94.44 84 SER A N 1
ATOM 662 C CA . SER A 1 84 ? -1.872 -4.327 7.225 1.00 94.44 84 SER A CA 1
ATOM 663 C C . SER A 1 84 ? -3.363 -4.119 6.975 1.00 94.44 84 SER A C 1
ATOM 665 O O . SER A 1 84 ? -4.068 -3.686 7.877 1.00 94.44 84 SER A O 1
ATOM 667 N N . VAL A 1 85 ? -3.859 -4.479 5.787 1.00 95.50 85 VAL A N 1
ATOM 668 C CA . VAL A 1 85 ? -5.280 -4.378 5.418 1.00 95.50 85 VAL A CA 1
ATOM 669 C C . VAL A 1 85 ? -6.153 -5.191 6.372 1.00 95.50 85 VAL A C 1
ATOM 671 O O . VAL A 1 85 ? -7.143 -4.669 6.867 1.00 95.50 85 VAL A O 1
ATOM 674 N N . ALA A 1 86 ? -5.739 -6.413 6.714 1.00 95.38 86 ALA A N 1
ATOM 675 C CA . ALA A 1 86 ? -6.466 -7.279 7.645 1.00 95.38 86 ALA A CA 1
ATOM 676 C C . ALA A 1 86 ? -6.538 -6.750 9.095 1.00 95.38 86 ALA A C 1
ATOM 678 O O . ALA A 1 86 ? -7.276 -7.307 9.902 1.00 95.38 86 ALA A O 1
ATOM 679 N N . SER A 1 87 ? -5.767 -5.711 9.446 1.00 93.69 87 SER A N 1
ATOM 680 C CA . SER A 1 87 ? -5.809 -5.079 10.776 1.00 93.69 87 SER A CA 1
ATOM 681 C C . SER A 1 87 ? -6.876 -3.985 10.913 1.00 93.69 87 SER A C 1
ATOM 683 O O . SER A 1 87 ? -7.115 -3.497 12.020 1.00 93.69 87 SER A O 1
ATOM 685 N N . TYR A 1 88 ? -7.500 -3.589 9.803 1.00 93.38 88 TYR A N 1
ATOM 686 C CA . TYR A 1 88 ? -8.583 -2.613 9.762 1.00 93.38 88 TYR A CA 1
ATOM 687 C C . TYR A 1 88 ? -9.928 -3.323 9.604 1.00 93.38 88 TYR A C 1
ATOM 689 O O . TYR A 1 88 ? -10.002 -4.384 8.987 1.00 93.38 88 TYR A O 1
ATOM 697 N N . ASP A 1 89 ? -10.991 -2.708 10.116 1.00 92.88 89 ASP A N 1
ATOM 698 C CA . ASP A 1 89 ? -12.353 -3.225 9.932 1.00 92.88 89 ASP A CA 1
ATOM 699 C C . ASP A 1 89 ? -12.818 -2.993 8.485 1.00 92.88 89 ASP A C 1
ATOM 701 O O . ASP A 1 89 ? -13.556 -3.789 7.910 1.00 92.88 89 ASP A O 1
ATOM 705 N N . GLU A 1 90 ? -12.336 -1.904 7.884 1.00 92.38 90 GLU A N 1
ATOM 706 C CA . GLU A 1 90 ? -12.608 -1.507 6.509 1.00 92.38 90 GLU A CA 1
ATOM 707 C C . GLU A 1 90 ? -11.420 -0.713 5.953 1.00 92.38 90 GLU A C 1
ATOM 709 O O . GLU A 1 90 ? -10.761 0.027 6.690 1.00 92.38 90 GLU A O 1
ATOM 714 N N . VAL A 1 91 ? -11.128 -0.853 4.656 1.00 92.75 91 VAL A N 1
ATOM 715 C CA . VAL A 1 91 ? -10.049 -0.113 3.988 1.00 92.75 91 VAL A CA 1
ATOM 716 C C . VAL A 1 91 ? -10.537 0.490 2.679 1.00 92.75 91 VAL A C 1
ATOM 718 O O . VAL A 1 91 ? -10.993 -0.227 1.791 1.00 92.75 91 VAL A O 1
ATOM 721 N N . PHE A 1 92 ? -10.338 1.797 2.525 1.00 92.19 92 PHE A N 1
ATOM 722 C CA . PHE A 1 92 ? -10.579 2.526 1.283 1.00 92.19 92 PHE A CA 1
ATOM 723 C C . PHE A 1 92 ? -9.254 2.812 0.572 1.00 92.19 92 PHE A C 1
ATOM 725 O O . PHE A 1 92 ? -8.341 3.406 1.150 1.00 92.19 92 PHE A O 1
ATOM 732 N N . ILE A 1 93 ? -9.147 2.396 -0.693 1.00 92.75 93 ILE A N 1
ATOM 733 C CA . ILE A 1 93 ? -7.972 2.650 -1.534 1.00 92.75 93 ILE A CA 1
ATOM 734 C C . ILE A 1 93 ? -8.407 3.464 -2.748 1.00 92.75 93 ILE A C 1
ATOM 736 O O . ILE A 1 93 ? -9.153 2.973 -3.593 1.00 92.75 93 ILE A O 1
ATOM 740 N N . HIS A 1 94 ? -7.922 4.699 -2.841 1.00 91.19 94 HIS A N 1
ATOM 741 C CA . HIS A 1 94 ? -8.166 5.571 -3.981 1.00 91.19 94 HIS A CA 1
ATOM 742 C C . HIS A 1 94 ? -6.988 5.505 -4.954 1.00 91.19 94 HIS A C 1
ATOM 744 O O . HIS A 1 94 ? -5.864 5.873 -4.600 1.00 91.19 94 HIS A O 1
ATOM 750 N N . LEU A 1 95 ? -7.256 5.036 -6.171 1.00 90.19 95 LEU A N 1
ATOM 751 C CA . LEU A 1 95 ? -6.295 4.990 -7.268 1.00 90.19 95 LEU A CA 1
ATOM 752 C C . LEU A 1 95 ? -6.755 5.948 -8.365 1.00 90.19 95 LEU A C 1
ATOM 754 O O . LEU A 1 95 ? -7.794 5.712 -8.977 1.00 90.19 95 LEU A O 1
ATOM 758 N N . ASP A 1 96 ? -5.993 7.015 -8.590 1.00 88.38 96 ASP A N 1
ATOM 759 C CA . ASP A 1 96 ? -6.311 8.043 -9.588 1.00 88.38 96 ASP A CA 1
ATOM 760 C C . ASP A 1 96 ? -5.390 7.939 -10.811 1.00 88.38 96 ASP A C 1
ATOM 762 O O . ASP A 1 96 ? -4.259 7.453 -10.700 1.00 88.38 96 ASP A O 1
ATOM 766 N N . ALA A 1 97 ? -5.874 8.421 -11.958 1.00 87.50 97 ALA A N 1
ATOM 767 C CA . ALA A 1 97 ? -5.150 8.483 -13.228 1.00 87.50 97 ALA A CA 1
ATOM 768 C C . ALA A 1 97 ? -4.598 7.119 -13.695 1.00 87.50 97 ALA A C 1
ATOM 770 O O . ALA A 1 97 ? -3.484 7.032 -14.194 1.00 87.50 97 ALA A O 1
ATOM 771 N N . ILE A 1 98 ? -5.345 6.023 -13.489 1.00 82.62 98 ILE A N 1
ATOM 772 C CA . ILE A 1 98 ? -4.900 4.641 -13.783 1.00 82.62 98 ILE A CA 1
ATOM 773 C C . ILE A 1 98 ? -4.475 4.451 -15.250 1.00 82.62 98 ILE A C 1
ATOM 775 O O . ILE A 1 98 ? -3.605 3.629 -15.527 1.00 82.62 98 ILE A O 1
ATOM 779 N N . ASP A 1 99 ? -5.048 5.214 -16.177 1.00 80.88 99 ASP A N 1
ATOM 780 C CA . ASP A 1 99 ? -4.646 5.272 -17.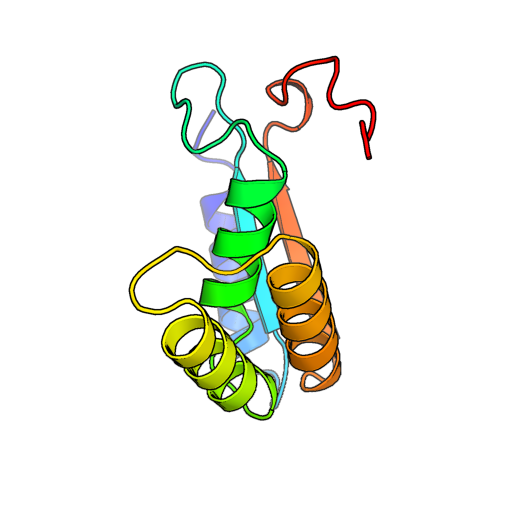586 1.00 80.88 99 ASP A CA 1
ATOM 781 C C . ASP A 1 99 ? -3.216 5.806 -17.792 1.00 80.88 99 ASP A C 1
ATOM 783 O O . ASP A 1 99 ? -2.602 5.530 -18.819 1.00 80.88 99 ASP A O 1
ATOM 787 N N . GLU A 1 100 ? -2.651 6.494 -16.795 1.00 81.88 100 GLU A N 1
ATOM 788 C CA . GLU A 1 100 ? -1.245 6.907 -16.746 1.00 81.88 100 GLU A CA 1
ATOM 789 C C . GLU A 1 100 ? -0.284 5.820 -16.235 1.00 81.88 100 GLU A C 1
ATOM 791 O O . GLU A 1 100 ? 0.930 6.033 -16.128 1.00 81.88 100 GLU A O 1
ATOM 796 N N . CYS A 1 101 ? -0.807 4.635 -15.913 1.00 78.44 101 CYS A N 1
ATOM 797 C CA . CYS A 1 101 ? 0.009 3.459 -15.653 1.00 78.44 101 CYS A CA 1
ATOM 798 C C . CYS A 1 101 ? 0.596 2.938 -16.980 1.00 78.44 101 CYS A C 1
ATOM 800 O O . CYS A 1 101 ? -0.137 2.828 -17.962 1.00 78.44 101 CYS A O 1
ATOM 802 N N . PRO A 1 102 ? 1.890 2.572 -17.047 1.00 74.31 102 PRO A N 1
ATOM 803 C CA . PRO A 1 102 ? 2.481 2.028 -18.263 1.00 74.31 102 PRO A CA 1
ATOM 804 C C . PRO A 1 102 ? 1.722 0.779 -18.731 1.00 74.31 102 PRO A C 1
ATOM 806 O O . PRO A 1 102 ? 1.692 -0.238 -18.030 1.00 74.31 102 PRO A O 1
ATOM 809 N N . GLU A 1 103 ? 1.131 0.836 -19.927 1.00 60.34 103 GLU A N 1
ATOM 810 C CA . GLU A 1 103 ? 0.564 -0.334 -20.600 1.00 60.34 103 GLU A CA 1
ATOM 811 C C . GLU A 1 103 ? 1.695 -1.340 -20.862 1.00 60.34 103 GLU A C 1
ATOM 813 O O . GLU A 1 103 ? 2.511 -1.160 -21.764 1.00 60.34 103 GLU A O 1
ATOM 818 N N . GLY A 1 104 ? 1.797 -2.383 -20.030 1.00 61.78 104 GLY A N 1
ATOM 819 C CA . GLY A 1 104 ? 2.801 -3.436 -20.221 1.00 61.78 104 GLY A CA 1
ATOM 820 C C . GLY A 1 104 ? 3.481 -4.001 -18.977 1.00 61.78 104 GLY A C 1
ATOM 821 O O . GLY A 1 104 ? 4.483 -4.695 -19.122 1.00 61.78 104 GLY A O 1
ATOM 822 N N . ALA A 1 105 ? 2.966 -3.793 -17.762 1.00 49.00 105 ALA A N 1
ATOM 823 C CA . ALA A 1 105 ? 3.380 -4.618 -16.624 1.00 49.00 105 ALA A CA 1
ATOM 824 C C . ALA A 1 105 ? 2.713 -6.007 -16.696 1.00 49.00 105 ALA A C 1
ATOM 826 O O . ALA A 1 105 ? 1.934 -6.386 -15.824 1.00 49.00 105 ALA A O 1
ATOM 827 N N . THR A 1 106 ? 3.006 -6.785 -17.744 1.00 41.19 106 THR A N 1
ATOM 828 C CA . THR A 1 106 ? 2.922 -8.241 -17.607 1.00 41.19 106 THR A CA 1
ATOM 829 C C . THR A 1 106 ? 3.816 -8.605 -16.435 1.00 41.19 106 THR A C 1
ATOM 831 O O . THR A 1 106 ? 4.983 -8.210 -16.420 1.00 41.19 106 THR A O 1
ATOM 834 N N . ALA A 1 107 ? 3.260 -9.309 -15.451 1.00 42.84 107 ALA A N 1
ATOM 835 C CA . ALA A 1 107 ? 4.045 -10.011 -14.454 1.00 42.84 107 ALA A CA 1
ATOM 836 C C . ALA A 1 107 ? 5.041 -10.905 -15.205 1.00 42.84 107 ALA A C 1
ATOM 838 O O . ALA A 1 107 ? 4.675 -11.950 -15.734 1.00 42.84 107 ALA A O 1
ATOM 839 N N . VAL A 1 108 ? 6.266 -10.420 -15.361 1.00 38.78 108 VAL A N 1
ATOM 840 C CA . VAL A 1 108 ? 7.411 -11.266 -15.651 1.00 38.78 108 VAL A CA 1
ATOM 841 C C . VAL A 1 108 ? 7.946 -11.668 -14.287 1.00 38.78 108 VAL A C 1
ATOM 843 O O . VAL A 1 108 ? 8.249 -10.795 -13.469 1.00 38.78 108 VAL A O 1
ATOM 846 N N . ASP A 1 109 ? 7.894 -12.981 -14.061 1.00 38.94 109 ASP A N 1
ATOM 847 C CA . ASP A 1 109 ? 8.358 -13.719 -12.880 1.00 38.94 109 ASP A CA 1
ATOM 848 C C . ASP A 1 109 ? 9.691 -13.209 -12.304 1.00 38.94 109 ASP A C 1
ATOM 850 O O . ASP A 1 109 ? 10.607 -12.870 -13.094 1.00 38.94 109 ASP A O 1
#

Secondary structure (DSSP, 8-state):
--SSHHHHHHHHHHHHHHSTTEEEEEEE--TT-GGGS-HHHHHHHHHHHHTTSTTHHHHHHHHHHHTTTSPPPHHHHHHHHHHHHTTSSEEEEEEE-GGGS-TT-----

Foldseek 3Di:
DPPVVPVVVVVVVVVCVVDPFEFEFEAEAALVDPCRADPVSVLVRLLVRQLPDPPLVVLCVVQCVVCVNDDGDPVSSVVSNVRSCVRGPYYYYHYHPCVNHDPDPPPDD

InterPro domains:
  IPR027417 P-loop containing nucleoside triphosphate hydrolase [G3DSA:3.40.50.300] (2-108)
  IPR056884 Nephrocystin 3-like, N-terminal [PF24883] (2-105)

Organism: NCBI:txid329884